Protein AF-A0A5Y2E5B4-F1 (afdb_monomer_lite)

Sequence (173 aa):
NIFTELLIKSMAVRGFSLASIAEKNSLSEGAVSSVISSCYGLCSWRKKCKKDSLRRRHKQKILRFIHNQSVSITRKLVKESCYASFYWLNKHECDWLNSCLPKTIRCYKNKRVDWSERDIISSSLINDVLSQGQYSMSLTSLDALLGGHGWLLKYRDKLPMTMILLRKMELIK

pLDDT: mean 89.49, std 8.64, range [60.03, 97.81]

Radius of gyration: 34.75 Å; chains: 1; bounding box: 59×33×95 Å

Organism: Salmonella m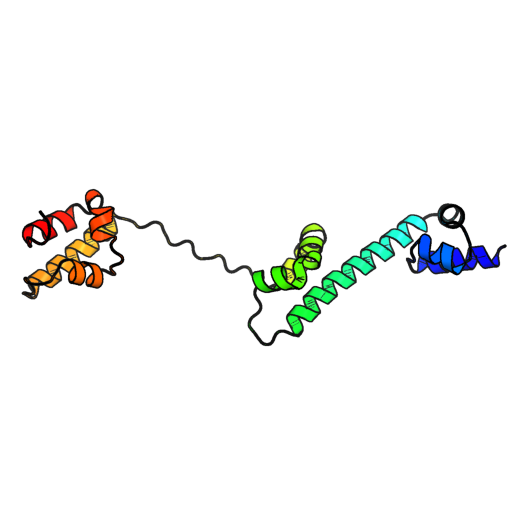uenchen (NCBI:txid596)

Secondary structure (DSSP, 8-state):
-HHHHHHHHHHHHTT--HHHHHHHHT--HHHHHHHHHTSTTHHHHHHHHHHHHHHHHHHHHHHHHHHT-SS---HHHHHHHTHHHHHHHHHH-HHHHHHHSPP-----PPPPP-HHHHHHHHHHHHHHHHHTT-TT--HHHHHHHTT-SSHHHHTGGG-HHHHHHHHHTTS--

Foldseek 3Di:
DVVLLVQLLVVLLQLDDLVVSCVVSVHDSVVSVVSQVVDPCSNVNSVVNVVVVLLVVLLVVLVVVVVPDPDDDAPVVSCVVSVVSLVVCCVPPVVSSCVPHPHPDPDDDPPDDDLVVLLVVLLVVLVVCVVVVNLPDAPVNSLVVSVHPPVCVVPVVSNVSNVVSCVVSVNDD

Structure (mmCIF, N/CA/C/O backbone):
data_AF-A0A5Y2E5B4-F1
#
_entry.id   AF-A0A5Y2E5B4-F1
#
loop_
_atom_site.group_PDB
_atom_site.id
_atom_site.type_symbol
_atom_site.label_atom_id
_atom_site.label_alt_id
_atom_site.label_comp_id
_atom_site.label_asym_id
_atom_site.label_entity_id
_atom_site.label_seq_id
_atom_site.pdbx_PDB_ins_code
_atom_site.Cartn_x
_atom_site.Cartn_y
_atom_site.Cartn_z
_atom_site.occupancy
_atom_site.B_iso_or_equiv
_atom_site.auth_seq_id
_atom_site.auth_comp_id
_atom_site.auth_asym_id
_atom_site.auth_atom_id
_atom_site.pdbx_PDB_model_num
ATOM 1 N N . ASN A 1 1 ? 23.372 2.172 -41.313 1.00 79.75 1 ASN A N 1
ATOM 2 C CA . ASN A 1 1 ? 23.793 0.758 -41.199 1.00 79.75 1 ASN A CA 1
ATOM 3 C C . ASN A 1 1 ? 22.556 -0.077 -40.873 1.00 79.75 1 ASN A C 1
ATOM 5 O O . ASN A 1 1 ? 22.008 0.084 -39.788 1.00 79.75 1 ASN A O 1
ATOM 9 N N . ILE A 1 2 ? 22.085 -0.899 -41.821 1.00 86.38 2 ILE A N 1
ATOM 10 C CA . ILE A 1 2 ? 20.831 -1.678 -41.714 1.00 86.38 2 ILE A CA 1
ATOM 11 C C . ILE A 1 2 ? 20.856 -2.615 -40.496 1.00 86.38 2 ILE A C 1
ATOM 13 O O . ILE A 1 2 ? 19.856 -2.759 -39.795 1.00 86.38 2 ILE A O 1
ATOM 17 N N . PHE A 1 3 ? 22.017 -3.200 -40.194 1.00 90.94 3 PHE A N 1
ATOM 18 C CA . PHE A 1 3 ? 22.175 -4.129 -39.077 1.00 90.94 3 PHE A CA 1
ATOM 19 C C . PHE A 1 3 ? 21.933 -3.451 -37.719 1.00 90.94 3 PHE A C 1
ATOM 21 O O . PHE A 1 3 ? 21.197 -3.969 -36.879 1.00 90.94 3 PHE A O 1
ATOM 28 N N . THR A 1 4 ? 22.475 -2.248 -37.523 1.00 92.31 4 THR A N 1
ATOM 29 C CA . THR A 1 4 ? 22.274 -1.459 -36.297 1.00 92.31 4 THR A CA 1
ATOM 30 C C . THR A 1 4 ? 20.805 -1.076 -36.101 1.00 92.31 4 THR A C 1
ATOM 32 O O . THR A 1 4 ? 20.289 -1.119 -34.985 1.00 92.31 4 THR A O 1
ATOM 35 N N . GLU A 1 5 ? 20.101 -0.746 -37.186 1.00 94.19 5 GLU A N 1
ATOM 36 C CA . GLU A 1 5 ? 18.677 -0.403 -37.136 1.00 94.19 5 GLU A CA 1
ATOM 37 C C . GLU A 1 5 ? 17.812 -1.603 -36.717 1.00 94.19 5 GLU A C 1
ATOM 39 O O . GLU A 1 5 ? 16.916 -1.468 -35.878 1.00 94.19 5 GLU A O 1
ATOM 44 N N . LEU A 1 6 ? 18.117 -2.795 -37.242 1.00 95.12 6 LEU A N 1
ATOM 45 C CA . LEU A 1 6 ? 17.457 -4.043 -36.850 1.00 95.12 6 LEU A CA 1
ATOM 46 C C . LEU A 1 6 ? 17.684 -4.370 -35.367 1.00 95.12 6 LEU A C 1
ATOM 48 O O . LEU A 1 6 ? 16.737 -4.756 -34.675 1.00 95.12 6 LEU A O 1
ATOM 52 N N . LEU A 1 7 ? 18.900 -4.162 -34.851 1.00 95.81 7 LEU A N 1
ATOM 53 C CA . LEU A 1 7 ? 19.206 -4.347 -33.428 1.00 95.81 7 LEU A CA 1
ATOM 54 C C . LEU A 1 7 ? 18.415 -3.380 -32.539 1.00 95.81 7 LEU A C 1
ATOM 56 O O . LEU A 1 7 ? 17.794 -3.817 -31.565 1.00 95.81 7 LEU A O 1
ATOM 60 N N . ILE A 1 8 ? 18.368 -2.091 -32.896 1.00 96.75 8 ILE A N 1
ATOM 61 C CA . ILE A 1 8 ? 17.568 -1.086 -32.180 1.00 96.75 8 ILE A CA 1
ATOM 62 C C . ILE A 1 8 ? 16.096 -1.507 -32.135 1.00 96.75 8 ILE A C 1
ATOM 64 O O . ILE A 1 8 ? 15.492 -1.517 -31.057 1.00 96.75 8 ILE A O 1
ATOM 68 N N . LYS A 1 9 ? 15.519 -1.890 -33.282 1.00 96.19 9 LYS A N 1
ATOM 69 C CA . LYS A 1 9 ? 14.114 -2.316 -33.373 1.00 96.19 9 LYS A CA 1
ATOM 70 C C . LYS A 1 9 ? 13.850 -3.561 -32.527 1.00 96.19 9 LYS A C 1
ATOM 72 O O . LYS A 1 9 ? 12.907 -3.563 -31.739 1.00 96.19 9 LYS A O 1
ATOM 77 N N . SER A 1 10 ? 14.713 -4.574 -32.608 1.00 96.50 10 SER A N 1
ATOM 78 C CA . SER A 1 10 ? 14.616 -5.799 -31.801 1.00 96.50 10 SER A CA 1
ATOM 79 C C . SER A 1 10 ? 14.619 -5.504 -30.295 1.00 96.50 10 SER A C 1
ATOM 81 O O . SER A 1 10 ? 13.752 -5.971 -29.548 1.00 96.50 10 SER A O 1
ATOM 83 N N . MET A 1 11 ? 15.533 -4.650 -29.826 1.00 96.75 11 MET A N 1
ATOM 84 C CA . MET A 1 11 ? 15.570 -4.242 -28.419 1.00 96.75 11 MET A CA 1
ATOM 85 C C . MET A 1 11 ? 14.346 -3.391 -28.027 1.00 96.75 11 MET A C 1
ATOM 87 O O . MET A 1 11 ? 13.778 -3.558 -26.944 1.00 96.75 11 MET A O 1
ATOM 91 N N . ALA A 1 12 ? 13.877 -2.504 -28.901 1.00 96.50 12 ALA A N 1
ATOM 92 C CA . ALA A 1 12 ? 12.682 -1.706 -28.642 1.00 96.50 12 ALA A CA 1
ATOM 93 C C . ALA A 1 12 ? 11.415 -2.574 -28.525 1.00 96.50 12 ALA A C 1
ATOM 95 O O . ALA A 1 12 ? 10.624 -2.360 -27.603 1.00 96.50 12 ALA A O 1
ATOM 96 N N . VAL A 1 13 ? 11.257 -3.600 -29.372 1.00 96.19 13 VAL A N 1
ATOM 97 C CA . VAL A 1 13 ? 10.156 -4.583 -29.283 1.00 96.19 13 VAL A CA 1
ATOM 98 C C . VAL A 1 13 ? 10.167 -5.298 -27.930 1.00 96.19 13 VAL A C 1
ATOM 100 O O . VAL A 1 13 ? 9.114 -5.502 -27.322 1.00 96.19 13 VAL A O 1
ATOM 103 N N . ARG A 1 14 ? 11.357 -5.600 -27.402 1.00 94.69 14 ARG A N 1
ATOM 104 C CA . ARG A 1 14 ? 11.544 -6.206 -26.072 1.00 94.69 14 ARG A CA 1
ATOM 105 C C . ARG A 1 14 ? 11.345 -5.227 -24.907 1.00 94.69 14 ARG A C 1
ATOM 107 O O . ARG A 1 14 ? 11.359 -5.648 -23.752 1.00 94.69 14 ARG A O 1
ATOM 114 N N . GLY A 1 15 ? 11.128 -3.938 -25.176 1.00 95.12 15 GLY A N 1
ATOM 115 C CA . GLY A 1 15 ? 10.824 -2.934 -24.154 1.00 95.12 15 GLY A CA 1
ATOM 116 C C . GLY A 1 15 ? 12.041 -2.293 -23.483 1.00 95.12 15 GLY A C 1
ATOM 117 O O . GLY A 1 15 ? 11.875 -1.670 -22.430 1.00 95.12 15 GLY A O 1
ATOM 118 N N . PHE A 1 16 ? 13.248 -2.424 -24.049 1.00 95.06 16 PHE A N 1
ATOM 119 C CA . PHE A 1 16 ? 14.453 -1.807 -23.480 1.00 95.06 16 PHE A CA 1
ATOM 120 C C . PHE A 1 16 ? 14.347 -0.268 -23.419 1.00 95.06 16 PHE A C 1
ATOM 122 O O . PHE A 1 16 ? 13.548 0.374 -24.114 1.00 95.06 16 PHE A O 1
ATOM 129 N N . SER A 1 17 ? 15.115 0.346 -22.516 1.00 94.62 17 SER A N 1
ATOM 130 C CA . SER A 1 17 ? 15.170 1.808 -22.393 1.00 94.62 17 SER A CA 1
ATOM 131 C C . SER A 1 17 ? 15.984 2.430 -23.535 1.00 94.62 17 SER A C 1
ATOM 133 O O . SER A 1 17 ? 16.810 1.741 -24.125 1.00 94.62 17 SER A O 1
ATOM 135 N N . LEU A 1 18 ? 15.753 3.713 -23.850 1.00 95.25 18 LEU A N 1
ATOM 136 C CA . LEU A 1 18 ? 16.543 4.410 -24.877 1.00 95.25 18 LEU A CA 1
ATOM 137 C C . LEU A 1 18 ? 18.024 4.419 -24.493 1.00 95.25 18 LEU A C 1
ATOM 139 O O . LEU A 1 18 ? 18.835 3.976 -25.294 1.00 95.25 18 LEU A O 1
ATOM 143 N N . ALA A 1 19 ? 18.327 4.781 -23.243 1.00 96.69 19 ALA A N 1
ATOM 144 C CA . ALA A 1 19 ? 19.662 4.706 -22.654 1.00 96.69 19 ALA A CA 1
ATOM 145 C C . ALA A 1 19 ? 20.327 3.334 -22.859 1.00 96.69 19 ALA A C 1
ATOM 147 O O . ALA A 1 19 ? 21.410 3.250 -23.418 1.00 96.69 19 ALA A O 1
ATOM 148 N N . SER A 1 20 ? 19.647 2.240 -22.496 1.00 96.06 20 SER A N 1
ATOM 149 C CA . SER A 1 20 ? 20.212 0.884 -22.619 1.00 96.06 20 SER A CA 1
ATOM 150 C C . SER A 1 20 ? 20.463 0.466 -24.071 1.00 96.06 20 SER A C 1
ATOM 152 O O . SER A 1 20 ? 21.392 -0.286 -24.348 1.00 96.06 20 SER A O 1
ATOM 154 N N . ILE A 1 21 ? 19.614 0.904 -25.006 1.00 96.62 21 ILE A N 1
ATOM 155 C CA . ILE A 1 21 ? 19.806 0.630 -26.436 1.00 96.62 21 ILE A CA 1
ATOM 156 C C . ILE A 1 21 ? 20.965 1.475 -26.974 1.00 96.62 21 ILE A C 1
ATOM 158 O O . ILE A 1 21 ? 21.795 0.959 -27.716 1.00 96.62 21 ILE A O 1
ATOM 162 N N . ALA A 1 22 ? 21.025 2.748 -26.591 1.00 97.12 22 ALA A N 1
ATOM 163 C CA . ALA A 1 22 ? 22.062 3.694 -26.979 1.00 97.12 22 ALA A CA 1
ATOM 164 C C . ALA A 1 22 ? 23.445 3.215 -26.521 1.00 97.12 22 ALA A C 1
ATOM 166 O O . ALA A 1 22 ? 24.332 3.035 -27.350 1.00 97.12 22 ALA A O 1
ATOM 167 N N . GLU A 1 23 ? 23.578 2.876 -25.238 1.00 96.94 23 GLU A N 1
ATOM 168 C CA . GLU A 1 23 ? 24.789 2.311 -24.640 1.00 96.94 23 GLU A CA 1
ATOM 169 C C . GLU A 1 23 ? 25.236 1.033 -25.362 1.00 96.94 23 GLU A C 1
ATOM 171 O O . GLU A 1 23 ? 26.385 0.923 -25.785 1.00 96.94 23 GLU A O 1
ATOM 176 N N . LYS A 1 24 ? 24.314 0.087 -25.593 1.00 95.81 24 LYS A N 1
ATOM 177 C CA . LYS A 1 24 ? 24.639 -1.201 -26.226 1.00 95.81 24 LYS A CA 1
ATOM 178 C C . LYS A 1 24 ? 25.100 -1.075 -27.681 1.00 95.81 24 LYS A C 1
ATOM 180 O O . LYS A 1 24 ? 25.804 -1.960 -28.159 1.00 95.81 24 LYS A O 1
ATOM 185 N N . ASN A 1 25 ? 24.674 -0.023 -28.378 1.00 93.69 25 ASN A N 1
ATOM 186 C CA . ASN A 1 25 ? 24.994 0.212 -29.787 1.00 93.69 25 ASN A CA 1
ATOM 187 C C . ASN A 1 25 ? 26.004 1.358 -29.987 1.00 93.69 25 ASN A C 1
ATOM 189 O O . ASN A 1 25 ? 26.262 1.717 -31.131 1.00 93.69 25 ASN A O 1
ATOM 193 N N . SER A 1 26 ? 26.555 1.932 -28.908 1.00 94.44 26 SER A N 1
ATOM 194 C CA . SER A 1 26 ? 27.461 3.093 -28.946 1.00 94.44 26 SER A CA 1
ATOM 195 C C . SER A 1 26 ? 26.882 4.293 -29.716 1.00 94.44 26 SER A C 1
ATOM 197 O O . SER A 1 26 ? 27.571 4.953 -30.489 1.00 94.44 26 SER A O 1
ATOM 199 N N . LEU A 1 27 ? 25.590 4.566 -29.518 1.00 94.75 27 LEU A N 1
ATOM 200 C CA . LEU A 1 27 ? 24.848 5.659 -30.154 1.00 94.75 27 LEU A CA 1
ATOM 201 C C . LEU A 1 27 ? 24.341 6.662 -29.115 1.00 94.75 27 LEU A C 1
ATOM 203 O O . LEU A 1 27 ? 24.311 6.377 -27.922 1.00 94.75 27 LEU A O 1
ATOM 207 N N . SER A 1 28 ? 23.874 7.825 -29.573 1.00 97.00 28 SER A N 1
ATOM 208 C CA . SER A 1 28 ? 23.122 8.751 -28.722 1.00 97.00 28 SER A CA 1
ATOM 209 C C . SER A 1 28 ? 21.668 8.297 -28.553 1.00 97.00 28 SER A C 1
ATOM 211 O O . SER A 1 28 ? 21.076 7.682 -29.446 1.00 97.00 28 SER A O 1
ATOM 213 N N . GLU A 1 29 ? 21.040 8.660 -27.430 1.00 97.00 29 GLU A N 1
ATOM 214 C CA . GLU A 1 29 ? 19.606 8.406 -27.226 1.00 97.00 29 GLU A CA 1
ATOM 215 C C . GLU A 1 29 ? 18.737 9.070 -28.304 1.00 97.00 29 GLU A C 1
ATOM 217 O O . GLU A 1 29 ? 17.711 8.513 -28.694 1.00 97.00 29 GLU A O 1
ATOM 222 N N . GLY A 1 30 ? 19.163 10.226 -28.828 1.00 96.75 30 GLY A N 1
ATOM 223 C CA . GLY A 1 30 ? 18.484 10.929 -29.918 1.00 96.75 30 GLY A CA 1
ATOM 224 C C . GLY A 1 30 ? 18.472 10.128 -31.221 1.00 96.75 30 GLY A C 1
ATOM 225 O O . GLY A 1 30 ? 17.417 9.991 -31.843 1.00 96.75 30 GLY A O 1
ATOM 226 N N . ALA A 1 31 ? 19.605 9.522 -31.594 1.00 95.88 31 ALA A N 1
ATOM 227 C CA . ALA A 1 31 ? 19.691 8.662 -32.775 1.00 95.88 31 ALA A CA 1
ATOM 228 C C . ALA A 1 31 ? 18.782 7.430 -32.640 1.00 95.88 31 ALA A C 1
ATOM 230 O O . ALA A 1 31 ? 18.001 7.123 -33.541 1.00 95.88 31 ALA A O 1
ATOM 231 N N . VAL A 1 32 ? 18.808 6.769 -31.478 1.00 97.00 32 VAL A N 1
ATOM 232 C CA . VAL A 1 32 ? 17.922 5.632 -31.177 1.00 97.00 32 VAL A CA 1
ATOM 233 C C . VAL A 1 32 ? 16.448 6.048 -31.207 1.00 97.00 32 VAL A C 1
ATOM 235 O O . VAL A 1 32 ? 15.613 5.336 -31.764 1.00 97.00 32 VAL A O 1
ATOM 238 N N . SER A 1 33 ? 16.115 7.202 -30.626 1.00 96.50 33 SER A N 1
ATOM 239 C CA . SER A 1 33 ? 14.753 7.743 -30.619 1.00 96.50 33 SER A CA 1
ATOM 240 C C . SER A 1 33 ? 14.245 8.010 -32.036 1.00 96.50 33 SER A C 1
ATOM 242 O O . SER A 1 33 ? 13.106 7.655 -32.343 1.00 96.50 33 SER A O 1
ATOM 244 N N . SER A 1 34 ? 15.090 8.563 -32.912 1.00 96.50 34 SER A N 1
ATOM 245 C CA . SER A 1 34 ? 14.766 8.796 -34.325 1.00 96.50 34 SER A CA 1
ATOM 246 C C . SER A 1 34 ? 14.440 7.486 -35.052 1.00 96.50 34 SER A C 1
ATOM 248 O O . SER A 1 34 ? 13.366 7.352 -35.639 1.00 96.50 34 SER A O 1
ATOM 250 N N . VAL A 1 35 ? 15.289 6.463 -34.894 1.00 95.75 35 VAL A N 1
ATOM 251 C CA . VAL A 1 35 ? 15.074 5.121 -35.470 1.00 95.75 35 VAL A CA 1
ATOM 252 C C . VAL A 1 35 ? 13.803 4.451 -34.941 1.00 95.75 35 VAL A C 1
ATOM 254 O O . VAL A 1 35 ? 13.084 3.784 -35.679 1.00 95.75 35 VAL A O 1
ATOM 257 N N . ILE A 1 36 ? 13.499 4.594 -33.652 1.00 96.31 36 ILE A N 1
ATOM 258 C CA . ILE A 1 36 ? 12.267 4.027 -33.089 1.00 96.31 36 ILE A CA 1
ATOM 259 C C . ILE A 1 36 ? 11.038 4.785 -33.597 1.00 96.31 36 ILE A C 1
ATOM 261 O O . ILE A 1 36 ? 9.994 4.172 -33.813 1.00 96.31 36 ILE A O 1
ATOM 265 N N . SER A 1 37 ? 11.150 6.101 -33.774 1.00 95.38 37 SER A N 1
ATOM 266 C CA . SER A 1 37 ? 10.046 6.959 -34.214 1.00 95.38 37 SER A CA 1
ATOM 267 C C . SER A 1 37 ? 9.720 6.783 -35.696 1.00 95.38 37 SER A C 1
ATOM 269 O O . SER A 1 37 ? 8.569 6.980 -36.074 1.00 95.38 37 SER A 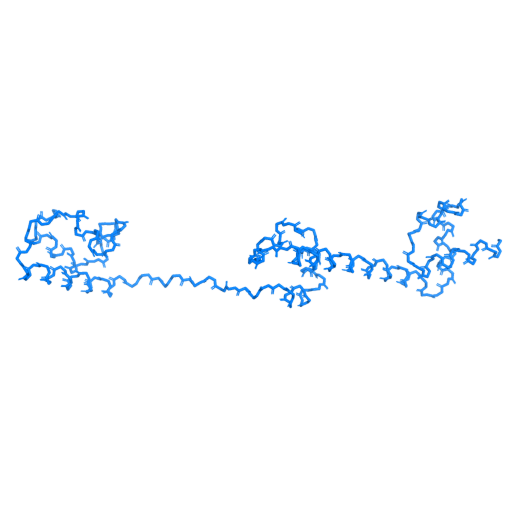O 1
ATOM 271 N N . SER A 1 38 ? 10.682 6.348 -36.517 1.00 94.81 38 SER A N 1
ATOM 272 C CA . SER A 1 38 ? 10.431 5.992 -37.920 1.00 94.81 38 SER A CA 1
ATOM 273 C C . SER A 1 38 ? 9.595 4.715 -38.079 1.00 94.81 38 SER A C 1
ATOM 275 O O . SER A 1 38 ? 9.036 4.470 -39.146 1.00 94.81 38 SER A O 1
ATOM 277 N N . CYS A 1 39 ? 9.468 3.902 -37.024 1.00 94.75 39 CYS A N 1
ATOM 278 C CA . CYS A 1 39 ? 8.653 2.694 -37.020 1.00 94.75 39 CYS A CA 1
ATOM 279 C C . CYS A 1 39 ? 7.321 2.937 -36.298 1.00 94.75 39 CYS A C 1
ATOM 281 O O . CYS A 1 39 ? 7.268 3.115 -35.075 1.00 94.75 39 CYS A O 1
ATOM 283 N N . TYR A 1 40 ? 6.226 2.915 -37.061 1.00 94.62 40 TYR A N 1
ATOM 284 C CA . TYR A 1 40 ? 4.885 3.152 -36.534 1.00 94.62 40 TYR A CA 1
ATOM 285 C C . TYR A 1 40 ? 4.554 2.213 -35.360 1.00 94.62 40 TYR A C 1
ATOM 287 O O . TYR A 1 40 ? 4.748 1.001 -35.425 1.00 94.62 40 TYR A O 1
ATOM 295 N N . GLY A 1 41 ? 4.066 2.785 -34.257 1.00 95.38 41 GLY A N 1
ATOM 296 C CA . GLY A 1 41 ? 3.642 2.040 -33.065 1.00 95.38 41 GLY A CA 1
ATOM 297 C C . GLY A 1 41 ? 4.769 1.492 -32.176 1.00 95.38 41 GLY A C 1
ATOM 298 O O . GLY A 1 41 ? 4.506 1.099 -31.038 1.00 95.38 41 GLY A O 1
ATOM 299 N N . LEU A 1 42 ? 6.034 1.514 -32.605 1.00 96.00 42 LEU A N 1
ATOM 300 C CA . LEU A 1 42 ? 7.128 0.917 -31.830 1.00 96.00 42 LEU A CA 1
ATOM 301 C C . LEU A 1 42 ? 7.416 1.684 -30.529 1.00 96.00 42 LEU A C 1
ATOM 303 O O . LEU A 1 42 ? 7.674 1.087 -29.481 1.00 96.00 42 LEU A O 1
ATOM 307 N N . CYS A 1 43 ? 7.315 3.016 -30.560 1.00 95.31 43 CYS A N 1
ATOM 308 C CA . CYS A 1 43 ? 7.497 3.848 -29.370 1.00 95.31 43 CYS A CA 1
ATOM 309 C C . CYS A 1 43 ? 6.424 3.573 -28.299 1.00 95.31 43 CYS A C 1
ATOM 311 O O . CYS A 1 43 ? 6.751 3.404 -27.117 1.00 95.31 43 CYS A O 1
ATOM 313 N N . SER A 1 44 ? 5.148 3.497 -28.695 1.00 96.44 44 SER A N 1
ATOM 314 C CA . SER A 1 44 ? 4.037 3.204 -27.781 1.00 96.44 44 SER A CA 1
ATOM 315 C C . SER A 1 44 ? 4.103 1.765 -27.265 1.00 96.44 44 SER A C 1
ATOM 317 O O . SER A 1 44 ? 3.955 1.555 -26.058 1.00 96.44 44 SER A O 1
ATOM 319 N N . TRP A 1 45 ? 4.433 0.797 -28.126 1.00 96.81 45 TRP A N 1
ATOM 320 C CA . TRP A 1 45 ? 4.665 -0.598 -27.745 1.00 96.81 45 TRP A CA 1
ATOM 321 C C . TRP A 1 45 ? 5.762 -0.732 -26.686 1.00 96.81 45 TRP A C 1
ATOM 323 O O . TRP A 1 45 ? 5.536 -1.297 -25.617 1.00 96.81 45 TRP A O 1
ATOM 333 N N . ARG A 1 46 ? 6.933 -0.128 -26.913 1.00 96.31 46 ARG A N 1
ATOM 334 C CA . ARG A 1 46 ? 8.054 -0.157 -25.961 1.00 96.31 46 ARG A CA 1
ATOM 335 C C . ARG A 1 46 ? 7.663 0.423 -24.597 1.00 96.31 46 ARG A C 1
ATOM 337 O O . ARG A 1 46 ? 7.984 -0.153 -23.554 1.00 96.31 46 ARG A O 1
ATOM 344 N N . LYS A 1 47 ? 6.936 1.549 -24.585 1.00 94.31 47 LYS A N 1
ATOM 345 C CA . LYS A 1 47 ? 6.400 2.161 -23.353 1.00 94.31 47 LYS A CA 1
ATOM 346 C C . LYS A 1 47 ? 5.401 1.232 -22.652 1.00 94.31 47 LYS A C 1
ATOM 348 O O . LYS A 1 47 ? 5.469 1.098 -21.427 1.00 94.31 47 LYS A O 1
ATOM 353 N N . LYS A 1 48 ? 4.529 0.553 -23.406 1.00 96.06 48 LYS A N 1
ATOM 354 C CA . LYS A 1 48 ? 3.602 -0.464 -22.885 1.00 96.06 48 LYS A CA 1
ATOM 355 C C . LYS A 1 48 ? 4.360 -1.628 -22.246 1.00 96.06 48 LYS A C 1
ATOM 357 O O . LYS A 1 48 ? 4.094 -1.933 -21.088 1.00 96.06 48 LYS A O 1
ATOM 362 N N . CYS A 1 49 ? 5.367 -2.189 -22.916 1.00 95.50 49 CYS A N 1
ATOM 363 C CA . CYS A 1 49 ? 6.217 -3.250 -22.366 1.00 95.50 49 CYS A CA 1
ATOM 364 C C . CYS A 1 49 ? 6.849 -2.850 -21.025 1.00 95.50 49 CYS A C 1
ATOM 366 O O . CYS A 1 49 ? 6.803 -3.620 -20.061 1.00 95.50 49 CYS A O 1
ATOM 368 N N . LYS A 1 50 ? 7.386 -1.625 -20.924 1.00 91.62 50 LYS A N 1
ATOM 369 C CA . LYS A 1 50 ? 7.945 -1.097 -19.669 1.00 91.62 50 LYS A CA 1
ATOM 370 C C . LYS A 1 50 ? 6.882 -0.995 -18.569 1.00 91.62 50 LYS A C 1
ATOM 372 O O . LYS A 1 50 ? 7.133 -1.438 -17.447 1.00 91.62 50 LYS A O 1
ATOM 377 N N . LYS A 1 51 ? 5.697 -0.456 -18.882 1.00 93.56 51 LYS A N 1
ATOM 378 C CA . LYS A 1 51 ? 4.568 -0.360 -17.938 1.00 93.56 51 LYS A CA 1
ATOM 379 C C . LYS A 1 51 ? 4.112 -1.743 -17.464 1.00 93.56 51 LYS A C 1
ATOM 381 O O . LYS A 1 51 ? 3.932 -1.944 -16.266 1.00 93.56 51 LYS A O 1
ATOM 386 N N . ASP A 1 52 ? 3.983 -2.702 -18.375 1.00 95.69 52 ASP A N 1
ATOM 387 C CA . ASP A 1 52 ? 3.561 -4.071 -18.068 1.00 95.69 52 ASP A CA 1
ATOM 388 C C . ASP A 1 52 ? 4.602 -4.820 -17.227 1.00 95.69 52 ASP A C 1
ATOM 390 O O . ASP A 1 52 ? 4.242 -5.579 -16.326 1.00 95.69 52 ASP A O 1
ATOM 394 N N . SER A 1 53 ? 5.893 -4.594 -17.485 1.00 94.88 53 SER A N 1
ATOM 395 C CA . SER A 1 53 ? 6.984 -5.133 -16.667 1.00 94.88 53 SER A CA 1
ATOM 396 C C . SER A 1 53 ? 6.951 -4.566 -15.245 1.00 94.88 53 SER A C 1
ATOM 398 O O . SER A 1 53 ? 7.004 -5.321 -14.272 1.00 94.88 53 SER A O 1
ATOM 400 N N . LEU A 1 54 ? 6.759 -3.248 -15.108 1.00 94.31 54 LEU A N 1
ATOM 401 C CA . LEU A 1 54 ? 6.609 -2.593 -13.808 1.00 94.31 54 LEU A CA 1
ATOM 402 C C . LEU A 1 54 ? 5.383 -3.121 -13.047 1.00 94.31 54 LEU A C 1
ATOM 404 O O . LEU A 1 54 ? 5.499 -3.469 -11.869 1.00 94.31 54 LEU A O 1
ATOM 408 N N . ARG A 1 55 ? 4.242 -3.279 -13.736 1.00 97.25 55 ARG A N 1
ATOM 409 C CA . ARG A 1 55 ? 3.034 -3.904 -13.176 1.00 97.25 55 ARG A CA 1
ATOM 410 C C . ARG A 1 55 ? 3.345 -5.297 -12.633 1.00 97.25 55 ARG A C 1
ATOM 412 O O . ARG A 1 55 ? 3.055 -5.573 -11.471 1.00 97.25 55 ARG A O 1
ATOM 419 N N . ARG A 1 56 ? 3.950 -6.168 -13.449 1.00 97.19 56 ARG A N 1
ATOM 420 C CA . ARG A 1 56 ? 4.309 -7.543 -13.059 1.00 97.19 56 ARG A CA 1
ATOM 421 C C . ARG A 1 56 ? 5.233 -7.568 -11.843 1.00 97.19 56 ARG A C 1
ATOM 423 O O . ARG A 1 56 ? 4.974 -8.328 -10.916 1.00 97.19 56 ARG A O 1
ATOM 430 N N . ARG A 1 57 ? 6.244 -6.696 -11.801 1.00 97.44 57 ARG A N 1
ATOM 431 C CA . ARG A 1 57 ? 7.173 -6.588 -10.666 1.00 97.44 57 ARG A CA 1
ATOM 432 C C . ARG A 1 57 ? 6.454 -6.232 -9.364 1.00 97.44 57 ARG A C 1
ATOM 434 O O . ARG A 1 57 ? 6.696 -6.875 -8.346 1.00 97.44 57 ARG A O 1
ATOM 441 N N . HIS A 1 58 ? 5.569 -5.236 -9.387 1.00 97.81 58 HIS A N 1
ATOM 442 C CA . HIS A 1 58 ? 4.807 -4.851 -8.198 1.00 97.81 58 HIS A CA 1
ATOM 443 C C . HIS A 1 58 ? 3.851 -5.957 -7.743 1.00 97.81 58 HIS A C 1
ATOM 445 O O . HIS A 1 58 ? 3.839 -6.286 -6.557 1.00 97.81 58 HIS A O 1
ATOM 451 N N . LYS A 1 59 ? 3.115 -6.579 -8.677 1.00 97.69 59 LYS A N 1
ATOM 452 C CA . LYS A 1 59 ? 2.226 -7.713 -8.375 1.00 97.69 59 LYS A CA 1
ATOM 453 C C . LYS A 1 59 ? 3.001 -8.872 -7.743 1.00 97.69 59 LYS A C 1
ATOM 455 O O . LYS A 1 59 ? 2.630 -9.355 -6.678 1.00 97.69 59 LYS A O 1
ATOM 460 N N . GLN A 1 60 ? 4.127 -9.257 -8.342 1.00 97.31 60 GLN A N 1
ATOM 461 C CA . GLN A 1 60 ? 4.971 -10.338 -7.836 1.00 97.31 60 GLN A CA 1
ATOM 462 C C . GLN A 1 60 ? 5.564 -10.025 -6.458 1.00 97.31 60 GLN A C 1
ATOM 464 O O . GLN A 1 60 ? 5.637 -10.922 -5.623 1.00 97.31 60 GLN A O 1
ATOM 469 N N . LYS A 1 61 ? 5.969 -8.774 -6.191 1.00 96.94 61 LYS A N 1
ATOM 470 C CA . LYS A 1 61 ? 6.487 -8.381 -4.871 1.00 96.94 61 LYS A CA 1
ATOM 471 C C . LYS A 1 61 ? 5.437 -8.572 -3.773 1.00 96.94 61 LYS A C 1
ATOM 473 O O . LYS A 1 61 ? 5.764 -9.137 -2.735 1.00 96.94 61 LYS A O 1
ATOM 478 N N . ILE A 1 62 ? 4.191 -8.162 -4.025 1.00 96.12 62 ILE A N 1
ATOM 479 C CA . ILE A 1 62 ? 3.074 -8.366 -3.091 1.00 96.12 62 ILE A CA 1
ATOM 480 C C . ILE A 1 62 ? 2.794 -9.860 -2.894 1.00 96.12 62 ILE A C 1
ATOM 482 O O . ILE A 1 62 ? 2.734 -10.315 -1.758 1.00 96.12 62 ILE A O 1
ATOM 486 N N . LEU A 1 63 ? 2.684 -10.634 -3.978 1.00 95.50 63 LEU A N 1
ATOM 487 C CA . LEU A 1 63 ? 2.395 -12.070 -3.892 1.00 95.50 63 LEU A CA 1
ATOM 488 C C . LEU A 1 63 ? 3.487 -12.849 -3.151 1.00 95.50 63 LEU A C 1
ATOM 490 O O . LEU A 1 63 ? 3.169 -13.677 -2.307 1.00 95.50 63 LEU A O 1
ATOM 494 N N . ARG A 1 64 ? 4.767 -12.561 -3.421 1.00 95.81 64 ARG A N 1
ATOM 495 C CA . ARG A 1 64 ? 5.891 -13.184 -2.701 1.00 95.81 64 ARG A CA 1
ATOM 496 C C . ARG A 1 64 ? 5.857 -12.860 -1.214 1.00 95.81 64 ARG A C 1
ATOM 498 O O . ARG A 1 64 ? 6.090 -13.746 -0.405 1.00 95.81 64 ARG A O 1
ATOM 505 N N . PHE A 1 65 ? 5.565 -11.609 -0.861 1.00 94.88 65 PHE A N 1
ATOM 506 C CA . PHE A 1 65 ? 5.445 -11.213 0.538 1.00 94.88 65 PHE A CA 1
ATOM 507 C C . PHE A 1 65 ? 4.318 -11.977 1.243 1.00 94.88 65 PHE A C 1
ATOM 509 O O . PHE A 1 65 ? 4.532 -12.518 2.319 1.00 94.88 65 PHE A O 1
ATOM 516 N N . ILE A 1 66 ? 3.150 -12.071 0.603 1.00 92.88 66 ILE A N 1
ATOM 517 C CA . ILE A 1 66 ? 1.997 -12.811 1.129 1.00 92.88 66 ILE A CA 1
ATOM 518 C C . ILE A 1 66 ? 2.343 -14.295 1.308 1.00 92.88 66 ILE A C 1
ATOM 520 O O . ILE A 1 66 ? 2.118 -14.853 2.372 1.00 92.88 66 ILE A O 1
ATOM 524 N N . HIS A 1 67 ? 2.927 -14.929 0.291 1.00 91.56 67 HIS A N 1
ATOM 525 C CA . HIS A 1 67 ? 3.229 -16.361 0.319 1.00 91.56 67 HIS A CA 1
ATOM 526 C C . HIS A 1 67 ? 4.303 -16.740 1.350 1.00 91.56 67 HIS A C 1
ATOM 528 O O . HIS A 1 67 ? 4.282 -17.839 1.891 1.00 91.56 67 HIS A O 1
ATOM 534 N N . ASN A 1 68 ? 5.253 -15.846 1.628 1.00 92.56 68 ASN A N 1
ATOM 535 C CA . ASN A 1 68 ? 6.358 -16.127 2.545 1.00 92.56 68 ASN A CA 1
ATOM 536 C C . ASN A 1 68 ? 6.006 -15.885 4.021 1.00 92.56 68 ASN A C 1
ATOM 538 O O . ASN A 1 68 ? 6.861 -16.068 4.886 1.00 92.56 68 ASN A O 1
ATOM 542 N N . GLN A 1 69 ? 4.784 -15.444 4.324 1.00 88.44 69 GLN A N 1
ATOM 543 C CA . GLN A 1 69 ? 4.378 -15.136 5.686 1.00 88.44 69 GLN A CA 1
ATOM 544 C C . GLN A 1 69 ? 3.787 -16.377 6.371 1.00 88.44 69 GLN A C 1
ATOM 546 O O . GLN A 1 69 ? 2.824 -16.963 5.888 1.00 88.44 69 GLN A O 1
ATOM 551 N N . SER A 1 70 ? 4.326 -16.739 7.537 1.00 79.38 70 SER A N 1
ATOM 552 C CA . SER A 1 70 ? 3.805 -17.818 8.394 1.00 79.38 70 SER A CA 1
ATOM 553 C C . SER A 1 70 ? 2.654 -17.381 9.314 1.00 79.38 70 SER A C 1
ATOM 555 O O . SER A 1 70 ? 2.001 -18.213 9.936 1.00 79.38 70 SER A O 1
ATOM 557 N N . VAL A 1 71 ? 2.409 -16.071 9.416 1.00 81.31 71 VAL A N 1
ATOM 558 C CA . VAL A 1 71 ? 1.415 -15.443 10.304 1.00 81.31 71 VAL A CA 1
ATOM 559 C C . VAL A 1 71 ? 0.247 -14.891 9.489 1.00 81.31 71 VAL A C 1
ATOM 561 O O . VAL A 1 71 ? 0.413 -14.527 8.326 1.00 81.31 71 VAL A O 1
ATOM 564 N N . SER A 1 72 ? -0.927 -14.774 10.119 1.00 83.62 72 SER A N 1
ATOM 565 C CA . SER A 1 72 ? -2.109 -14.134 9.532 1.00 83.62 72 SER A CA 1
ATOM 566 C C . SER A 1 72 ? -1.778 -12.762 8.934 1.00 83.62 72 SER A C 1
ATOM 568 O O . SER A 1 72 ? -1.299 -11.845 9.607 1.00 83.62 72 SER A O 1
ATOM 570 N N . ILE A 1 73 ? -2.021 -12.634 7.633 1.00 88.25 73 ILE A N 1
ATOM 571 C CA . ILE A 1 73 ? -1.639 -11.468 6.843 1.00 88.25 73 ILE A CA 1
ATOM 572 C C . ILE A 1 73 ? -2.684 -10.380 7.041 1.00 88.25 73 ILE A C 1
ATOM 574 O O . ILE A 1 73 ? -3.882 -10.614 6.898 1.00 88.25 73 ILE A O 1
ATOM 578 N N . THR A 1 74 ? -2.233 -9.155 7.307 1.00 90.12 74 THR A N 1
ATOM 579 C CA . THR A 1 74 ? -3.107 -7.979 7.381 1.00 90.12 74 THR A CA 1
ATOM 580 C C . THR A 1 74 ? -2.752 -6.969 6.296 1.00 90.12 74 THR A C 1
ATOM 582 O O . THR A 1 74 ? -1.600 -6.851 5.873 1.00 90.12 74 THR A O 1
ATOM 585 N N . ARG A 1 75 ? -3.738 -6.176 5.856 1.00 90.88 75 ARG A N 1
ATOM 586 C CA . ARG A 1 75 ? -3.504 -5.097 4.876 1.00 90.88 75 ARG A CA 1
ATOM 587 C C . ARG A 1 75 ? -2.475 -4.078 5.372 1.00 90.88 75 ARG A C 1
ATOM 589 O O . ARG A 1 75 ? -1.713 -3.554 4.565 1.00 90.88 75 ARG A O 1
ATOM 596 N N . LYS A 1 76 ? -2.457 -3.810 6.685 1.00 90.88 76 LYS A N 1
ATOM 597 C CA . LYS A 1 76 ? -1.490 -2.914 7.333 1.00 90.88 76 LYS A CA 1
ATOM 598 C C . LYS A 1 76 ? -0.066 -3.433 7.142 1.00 90.88 76 LYS A C 1
ATOM 600 O O . LYS A 1 76 ? 0.768 -2.699 6.623 1.00 90.88 76 LYS A O 1
ATOM 605 N N . LEU A 1 77 ? 0.158 -4.711 7.445 1.00 92.50 77 LEU A N 1
ATOM 606 C CA . LEU A 1 77 ? 1.463 -5.346 7.293 1.00 92.50 77 LEU A CA 1
ATOM 607 C C . LEU A 1 77 ? 1.952 -5.300 5.836 1.00 92.50 77 LEU A C 1
ATOM 609 O O . LEU A 1 77 ? 3.066 -4.861 5.570 1.00 92.50 77 LEU A O 1
ATOM 613 N N . VAL A 1 78 ? 1.097 -5.652 4.866 1.00 93.94 78 VAL A N 1
ATOM 614 C CA . VAL A 1 78 ? 1.477 -5.585 3.440 1.00 93.94 78 VAL A CA 1
ATOM 615 C C . VAL A 1 78 ? 1.808 -4.153 3.010 1.00 93.94 78 VAL A C 1
ATOM 617 O O . VAL A 1 78 ? 2.758 -3.933 2.258 1.00 93.94 78 VAL A O 1
ATOM 620 N N . LYS A 1 79 ? 1.044 -3.165 3.483 1.00 94.00 79 LYS A N 1
ATOM 621 C CA . LYS A 1 79 ? 1.289 -1.750 3.188 1.00 94.00 79 LYS A CA 1
ATOM 622 C C . LYS A 1 79 ? 2.634 -1.276 3.747 1.00 94.00 79 LYS A C 1
ATOM 624 O O . LYS A 1 79 ? 3.338 -0.552 3.050 1.00 94.00 79 LYS A O 1
ATOM 629 N N . GLU A 1 80 ? 2.988 -1.676 4.963 1.00 94.25 80 GLU A N 1
ATOM 630 C CA . GLU A 1 80 ? 4.252 -1.305 5.609 1.00 94.25 80 GLU A CA 1
ATOM 631 C C . GLU A 1 80 ? 5.446 -1.979 4.919 1.00 94.25 80 GLU A C 1
ATOM 633 O O . GLU A 1 80 ? 6.388 -1.303 4.510 1.00 94.25 80 GLU A O 1
ATOM 638 N N . SER A 1 81 ? 5.376 -3.288 4.669 1.00 94.81 81 SER A N 1
ATOM 639 C CA . SER A 1 81 ? 6.487 -4.039 4.069 1.00 94.81 81 SER A CA 1
ATOM 640 C C . SER A 1 81 ? 6.657 -3.800 2.563 1.00 94.81 81 SER A C 1
ATOM 642 O O . SER A 1 81 ? 7.766 -3.867 2.027 1.00 94.81 81 SER A O 1
ATOM 644 N N . CYS A 1 82 ? 5.568 -3.520 1.843 1.00 95.50 82 CYS A N 1
ATOM 645 C CA . CYS A 1 82 ? 5.565 -3.355 0.388 1.00 95.50 82 CYS A CA 1
ATOM 646 C C . CYS A 1 82 ? 5.093 -1.967 -0.070 1.00 95.50 82 CYS A C 1
ATOM 648 O O . CYS A 1 82 ? 4.533 -1.855 -1.163 1.00 95.50 82 CYS A O 1
ATOM 650 N N . TYR A 1 83 ? 5.373 -0.913 0.704 1.00 96.38 83 TYR A N 1
ATOM 651 C CA . TYR A 1 83 ? 4.873 0.459 0.512 1.00 96.38 83 TYR A CA 1
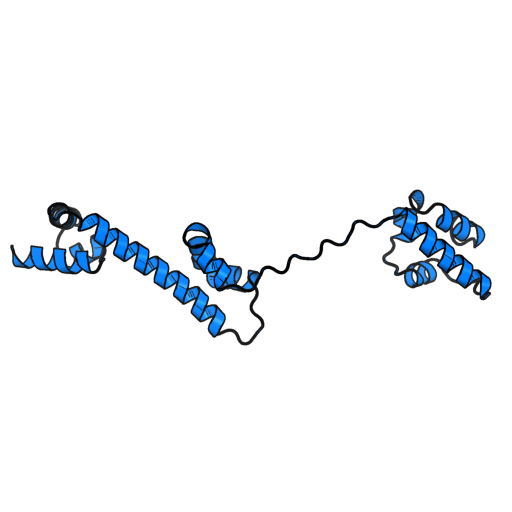ATOM 652 C C . TYR A 1 83 ? 4.794 0.921 -0.952 1.00 96.38 83 TYR A C 1
ATOM 654 O O . TYR A 1 83 ? 3.706 1.142 -1.482 1.00 96.38 83 TYR A O 1
ATOM 662 N N . ALA A 1 84 ? 5.929 0.992 -1.655 1.00 96.69 84 ALA A N 1
ATOM 663 C CA . ALA A 1 84 ? 5.960 1.484 -3.035 1.00 96.69 84 ALA A CA 1
ATOM 664 C C . ALA A 1 84 ? 5.085 0.650 -3.990 1.00 96.69 84 ALA A C 1
ATOM 666 O O . ALA A 1 84 ? 4.428 1.196 -4.871 1.00 96.69 84 ALA A O 1
ATOM 667 N N . SER A 1 85 ? 5.046 -0.675 -3.802 1.00 97.44 85 SER A N 1
ATOM 668 C CA . SER A 1 85 ? 4.227 -1.557 -4.646 1.00 97.44 85 SER A CA 1
ATOM 669 C C . SER A 1 85 ? 2.752 -1.454 -4.301 1.00 97.44 85 SER A C 1
ATOM 671 O O . SER A 1 85 ? 1.925 -1.422 -5.207 1.00 97.44 85 SER A O 1
ATOM 673 N N . PHE A 1 86 ? 2.432 -1.341 -3.012 1.00 97.06 86 PHE A N 1
ATOM 674 C CA . PHE A 1 86 ? 1.074 -1.158 -2.527 1.00 97.06 86 PHE A CA 1
ATOM 675 C C . PHE A 1 86 ? 0.453 0.107 -3.120 1.00 97.06 86 PHE A C 1
ATOM 677 O O . PHE A 1 86 ? -0.596 0.034 -3.750 1.00 97.06 86 PHE A O 1
ATOM 684 N N . TYR A 1 87 ? 1.114 1.259 -2.989 1.00 96.81 87 TYR A N 1
ATOM 685 C CA . TYR A 1 87 ? 0.567 2.525 -3.479 1.00 96.81 87 TYR A CA 1
ATOM 686 C C . TYR A 1 87 ? 0.519 2.606 -5.007 1.00 96.81 87 TYR A C 1
ATOM 688 O O . TYR A 1 87 ? -0.457 3.121 -5.554 1.00 96.81 87 TYR A O 1
ATOM 696 N N . TRP A 1 88 ? 1.518 2.056 -5.706 1.00 97.62 88 TRP A N 1
ATOM 697 C CA . TRP A 1 88 ? 1.488 1.989 -7.168 1.00 97.62 88 TRP A CA 1
ATOM 698 C C . TRP A 1 88 ? 0.305 1.147 -7.663 1.00 97.62 88 TRP A C 1
ATOM 700 O O . TRP A 1 88 ? -0.458 1.592 -8.520 1.00 97.62 88 TRP A O 1
ATOM 710 N N . LEU A 1 89 ? 0.098 -0.040 -7.085 1.00 97.31 89 LEU A N 1
ATOM 711 C CA . LEU A 1 89 ? -1.023 -0.913 -7.441 1.00 97.31 89 LEU A CA 1
ATOM 712 C C . LEU A 1 89 ? -2.365 -0.339 -6.993 1.00 97.31 89 LEU A C 1
ATOM 714 O O . LEU A 1 89 ? -3.331 -0.457 -7.727 1.00 97.31 89 LEU A O 1
ATOM 718 N N . ASN A 1 90 ? -2.437 0.349 -5.857 1.00 95.69 90 ASN A N 1
ATOM 719 C CA . ASN A 1 90 ? -3.665 1.018 -5.434 1.00 95.69 90 ASN A CA 1
ATOM 720 C C . ASN A 1 90 ? -4.093 2.103 -6.435 1.00 95.69 90 ASN A C 1
ATOM 722 O O . ASN A 1 90 ? -5.280 2.285 -6.678 1.00 95.69 90 ASN A O 1
ATOM 726 N N . LYS A 1 91 ? -3.127 2.804 -7.044 1.00 96.69 91 LYS A N 1
ATOM 727 C CA . LYS A 1 91 ? -3.391 3.832 -8.060 1.00 96.69 91 LYS A CA 1
ATOM 728 C C . LYS A 1 91 ? -3.750 3.251 -9.432 1.00 96.69 91 LYS A C 1
ATOM 730 O O . LYS A 1 91 ? -4.537 3.856 -10.150 1.00 96.69 91 LYS A O 1
ATOM 735 N N . HIS A 1 92 ? -3.136 2.135 -9.827 1.00 96.00 92 HIS A N 1
ATOM 736 C CA . HIS A 1 92 ? -3.202 1.638 -11.208 1.00 96.00 92 HIS A CA 1
ATOM 737 C C . HIS A 1 92 ? -3.976 0.325 -11.394 1.00 96.00 92 HIS A C 1
ATOM 739 O O . HIS A 1 92 ? -4.385 0.026 -12.507 1.00 96.00 92 HIS A O 1
ATOM 745 N N . GLU A 1 93 ? -4.137 -0.471 -10.340 1.00 96.50 93 GLU A N 1
ATOM 746 C CA . GLU A 1 93 ? -4.635 -1.855 -10.348 1.00 96.50 93 GLU A CA 1
ATOM 747 C C . GLU A 1 93 ? -5.409 -2.142 -9.039 1.00 96.50 93 GLU A C 1
ATOM 749 O O . GLU A 1 93 ? -5.169 -3.147 -8.364 1.00 96.50 93 GLU A O 1
ATOM 754 N N . CYS A 1 94 ? -6.290 -1.216 -8.637 1.00 94.69 94 CYS A N 1
ATOM 755 C CA . CYS A 1 94 ? -6.963 -1.241 -7.332 1.00 94.69 94 CYS A CA 1
ATOM 756 C C . CYS A 1 94 ? -7.769 -2.531 -7.119 1.00 94.69 94 CYS A C 1
ATOM 758 O O . CYS A 1 94 ? -7.648 -3.172 -6.075 1.00 94.69 94 CYS A O 1
ATOM 760 N N . ASP A 1 95 ? -8.522 -2.958 -8.134 1.00 95.38 95 ASP A N 1
ATOM 761 C CA . ASP A 1 95 ? -9.350 -4.167 -8.067 1.00 95.38 95 ASP A CA 1
ATOM 762 C C . ASP A 1 95 ? -8.499 -5.419 -7.869 1.00 95.38 95 ASP A C 1
ATOM 764 O O . ASP A 1 95 ? -8.779 -6.239 -6.994 1.00 95.38 95 ASP A O 1
ATOM 768 N N . TRP A 1 96 ? -7.389 -5.520 -8.608 1.00 96.44 96 TRP A N 1
ATOM 769 C CA . TRP A 1 96 ? -6.437 -6.613 -8.435 1.00 96.44 96 TRP A CA 1
ATOM 770 C C . TRP A 1 96 ? -5.849 -6.610 -7.020 1.00 96.44 96 TRP A C 1
ATOM 772 O O . TRP A 1 96 ? -5.841 -7.646 -6.355 1.00 96.44 96 TRP A O 1
ATOM 782 N N . LEU A 1 97 ? -5.413 -5.447 -6.521 1.00 95.38 97 LEU A N 1
ATOM 783 C CA . LEU A 1 97 ? -4.849 -5.328 -5.175 1.00 95.38 97 LEU A CA 1
ATOM 784 C C . LEU A 1 97 ? -5.870 -5.728 -4.101 1.00 95.38 97 LEU A C 1
ATOM 786 O O . LEU A 1 97 ? -5.527 -6.435 -3.156 1.00 95.38 97 LEU A O 1
ATOM 790 N N . ASN A 1 98 ? -7.127 -5.311 -4.248 1.00 92.69 98 ASN A N 1
ATOM 791 C CA . ASN A 1 98 ? -8.198 -5.660 -3.320 1.00 92.69 98 ASN A CA 1
ATOM 792 C C . ASN A 1 98 ? -8.580 -7.139 -3.379 1.00 92.69 98 ASN A C 1
ATOM 794 O O . ASN A 1 98 ? -8.922 -7.689 -2.337 1.00 92.69 98 ASN A O 1
ATOM 798 N N . SER A 1 99 ? -8.480 -7.774 -4.550 1.00 93.19 99 SER A N 1
ATOM 799 C CA . SER A 1 99 ? -8.771 -9.202 -4.722 1.00 93.19 99 SER A CA 1
ATOM 800 C C . SER A 1 99 ? -7.746 -10.119 -4.047 1.00 93.19 99 SER A C 1
ATOM 802 O O . SER A 1 99 ? -8.112 -11.178 -3.549 1.00 93.19 99 SER A O 1
ATOM 804 N N . CYS A 1 100 ? -6.471 -9.715 -3.995 1.00 91.19 100 CYS A N 1
ATOM 805 C CA . CYS A 1 100 ? -5.401 -10.533 -3.413 1.00 91.19 100 CYS A CA 1
ATOM 806 C C . CYS A 1 100 ? -5.201 -10.302 -1.911 1.00 91.19 100 CYS A C 1
ATOM 808 O O . CYS A 1 100 ? -4.551 -11.104 -1.245 1.00 91.19 100 CYS A O 1
ATOM 810 N N . LEU A 1 101 ? -5.687 -9.180 -1.382 1.00 91.00 101 LEU A N 1
ATOM 811 C CA . LEU A 1 101 ? -5.526 -8.832 0.022 1.00 91.00 101 LEU A CA 1
ATOM 812 C C . LEU A 1 101 ? -6.694 -9.353 0.869 1.00 91.00 101 LEU A C 1
ATOM 814 O O . LEU A 1 101 ? -7.824 -9.416 0.383 1.00 91.00 101 LEU A O 1
ATOM 818 N N . PRO A 1 102 ? -6.462 -9.627 2.166 1.00 86.06 102 PRO A N 1
ATOM 819 C CA . PRO A 1 102 ? -7.537 -9.945 3.096 1.00 86.06 102 PRO A CA 1
ATOM 820 C C . PRO A 1 102 ? -8.629 -8.872 3.049 1.00 86.06 102 PRO A C 1
ATOM 822 O O . PRO A 1 102 ? -8.331 -7.668 2.961 1.00 86.06 102 PRO A O 1
ATOM 825 N N . LYS A 1 103 ? -9.894 -9.306 3.125 1.00 81.19 103 LYS A N 1
ATOM 826 C CA . LYS A 1 103 ? -11.036 -8.391 3.199 1.00 81.19 103 LYS A CA 1
ATOM 827 C C . LYS A 1 103 ? -10.834 -7.442 4.374 1.00 81.19 103 LYS A C 1
ATOM 829 O O . LYS A 1 103 ? -10.465 -7.853 5.471 1.00 81.19 103 LYS A O 1
ATOM 834 N N . THR A 1 104 ? -11.082 -6.160 4.135 1.00 72.12 104 THR A N 1
ATOM 835 C CA . THR A 1 104 ? -11.060 -5.162 5.199 1.00 72.12 104 THR A CA 1
ATOM 836 C C . THR A 1 104 ? -12.140 -5.520 6.212 1.00 72.12 104 THR A C 1
ATOM 838 O O . THR A 1 104 ? -13.329 -5.370 5.931 1.00 72.12 104 THR A O 1
ATOM 841 N N . ILE A 1 105 ? -11.732 -5.986 7.391 1.00 67.12 105 ILE A N 1
ATOM 842 C CA . ILE A 1 105 ? -12.634 -6.099 8.532 1.00 67.12 105 ILE A CA 1
ATOM 843 C C . ILE A 1 105 ? -12.954 -4.661 8.927 1.00 67.12 105 ILE A C 1
ATOM 845 O O . ILE A 1 105 ? -12.065 -3.904 9.323 1.00 67.12 105 ILE A O 1
ATOM 849 N N . ARG A 1 106 ? -14.207 -4.240 8.741 1.00 60.03 106 ARG A N 1
ATOM 850 C CA . ARG A 1 106 ? -14.651 -2.956 9.281 1.00 60.03 106 ARG A CA 1
ATOM 851 C C . ARG A 1 106 ? -14.500 -3.056 10.794 1.00 60.03 106 ARG A C 1
ATOM 853 O O . ARG A 1 106 ? -15.149 -3.902 11.401 1.00 60.03 106 ARG A O 1
ATOM 860 N N . CYS A 1 107 ? -13.650 -2.219 11.391 1.00 61.78 107 CYS A N 1
ATOM 861 C CA . CYS A 1 107 ? -13.642 -2.074 12.840 1.00 61.78 107 CYS A CA 1
ATOM 862 C C . CYS A 1 107 ? -15.068 -1.726 13.258 1.00 61.78 107 CYS A C 1
ATOM 864 O O . CYS A 1 107 ? -15.633 -0.742 12.767 1.00 61.78 107 CYS A O 1
ATOM 866 N N . TYR A 1 108 ? -15.658 -2.566 14.105 1.00 61.22 108 TYR A N 1
ATOM 867 C CA . TYR A 1 108 ? -16.960 -2.285 14.673 1.00 61.22 108 TYR A CA 1
ATOM 868 C C . TYR A 1 108 ? -16.814 -0.970 15.435 1.00 61.22 108 TYR A C 1
ATOM 870 O O . TYR A 1 108 ? -16.041 -0.874 16.388 1.00 61.22 108 TYR A O 1
ATOM 878 N N . LYS A 1 109 ? -17.459 0.092 14.948 1.00 65.56 109 LYS A N 1
ATOM 879 C CA . LYS A 1 109 ? -17.497 1.343 15.698 1.00 65.56 109 LYS A CA 1
ATOM 880 C C . LYS A 1 109 ? -18.286 1.027 16.959 1.00 65.56 109 LYS A C 1
ATOM 882 O O . LYS A 1 109 ? -19.445 0.630 16.845 1.00 65.56 109 LYS A O 1
ATOM 887 N N . ASN A 1 110 ? -17.666 1.171 18.130 1.00 68.75 110 ASN A N 1
ATOM 888 C CA . ASN A 1 110 ? -18.399 1.087 19.388 1.00 68.75 110 ASN A CA 1
ATOM 889 C C . ASN A 1 110 ? -19.603 2.025 19.273 1.00 68.75 110 ASN A C 1
ATOM 891 O O . ASN A 1 110 ? -19.439 3.202 18.930 1.00 68.75 110 ASN A O 1
ATOM 895 N N . LYS A 1 111 ? -20.811 1.483 19.465 1.00 73.62 111 LYS A N 1
ATOM 896 C CA . LYS A 1 111 ? -22.021 2.304 19.460 1.00 73.62 111 LYS A CA 1
ATOM 897 C C . LYS A 1 111 ? -21.837 3.393 20.516 1.00 73.62 111 LYS A C 1
ATOM 899 O O . LYS A 1 111 ? -21.263 3.147 21.578 1.00 73.62 111 LYS A O 1
ATOM 904 N N . ARG A 1 112 ? -22.270 4.613 20.194 1.00 81.38 112 ARG A N 1
ATOM 905 C CA . ARG A 1 112 ? -22.274 5.716 21.158 1.00 81.38 112 ARG A CA 1
ATOM 906 C C . ARG A 1 112 ? -23.068 5.256 22.383 1.00 81.38 112 ARG A C 1
ATOM 908 O O . ARG A 1 112 ? -24.134 4.679 22.212 1.00 81.38 112 ARG A O 1
ATOM 915 N N . VAL A 1 113 ? -22.522 5.477 23.578 1.00 86.19 113 VAL A N 1
ATOM 916 C CA . VAL A 1 113 ? -23.171 5.074 24.833 1.00 86.19 113 VAL A CA 1
ATOM 917 C C . VAL A 1 113 ? -24.510 5.798 24.951 1.00 86.19 113 VAL A C 1
ATOM 919 O O . VAL A 1 113 ? -24.534 7.033 24.918 1.00 86.19 113 VAL A O 1
ATOM 922 N N . ASP A 1 114 ? -25.589 5.029 25.078 1.00 90.69 114 ASP A N 1
ATOM 923 C CA . ASP A 1 114 ? -26.882 5.535 25.525 1.00 90.69 114 ASP A CA 1
ATOM 924 C C . ASP A 1 114 ? -26.812 5.727 27.043 1.00 90.69 114 ASP A C 1
ATOM 926 O O . ASP A 1 114 ? -26.636 4.777 27.808 1.00 90.69 114 ASP A O 1
ATOM 930 N N . TRP A 1 115 ? -26.838 6.988 27.469 1.00 90.62 115 TRP A N 1
ATOM 931 C CA . TRP A 1 115 ? -26.700 7.337 28.879 1.00 90.62 115 TRP A CA 1
ATOM 932 C C . TRP A 1 115 ? -27.992 7.113 29.659 1.00 90.62 115 TRP A C 1
ATOM 934 O O . TRP A 1 115 ? -27.912 6.797 30.840 1.00 90.62 115 TRP A O 1
ATOM 944 N N . SER A 1 116 ? -29.150 7.214 29.007 1.00 90.38 116 SER A N 1
ATOM 945 C CA . SER A 1 116 ? -30.448 6.995 29.643 1.00 90.38 116 SER A CA 1
ATOM 946 C C . SER A 1 116 ? -30.655 5.514 29.941 1.00 90.38 116 SER A C 1
ATOM 948 O O . SER A 1 116 ? -30.986 5.155 31.066 1.00 90.38 116 SER A O 1
ATOM 950 N N . GLU A 1 117 ? -30.364 4.644 28.970 1.00 91.25 117 GLU A N 1
ATOM 951 C CA . GLU A 1 117 ? -30.396 3.190 29.178 1.00 91.25 117 GLU A CA 1
ATOM 952 C C . GLU A 1 117 ? -29.394 2.765 30.264 1.00 91.25 117 GLU A C 1
ATOM 954 O O . GLU A 1 117 ? -29.715 1.985 31.162 1.00 91.25 117 GLU A O 1
ATOM 959 N N . ARG A 1 118 ? -28.184 3.336 30.237 1.00 90.44 118 ARG A N 1
ATOM 960 C CA . ARG A 1 118 ? -27.153 3.057 31.241 1.00 90.44 118 ARG A CA 1
ATOM 961 C C . ARG A 1 118 ? -27.551 3.512 32.643 1.00 90.44 118 ARG A C 1
ATOM 963 O O . ARG A 1 118 ? -27.219 2.807 33.591 1.00 90.44 118 ARG A O 1
ATOM 970 N N . ASP A 1 119 ? -28.235 4.644 32.787 1.00 92.31 119 ASP A N 1
ATOM 971 C CA . ASP A 1 119 ? -28.727 5.125 34.083 1.00 92.31 119 ASP A CA 1
ATOM 972 C C . ASP A 1 119 ? -29.775 4.175 34.676 1.00 92.31 119 ASP A C 1
ATOM 974 O O . ASP A 1 119 ? -29.710 3.826 35.855 1.00 92.31 119 ASP A O 1
ATOM 978 N N 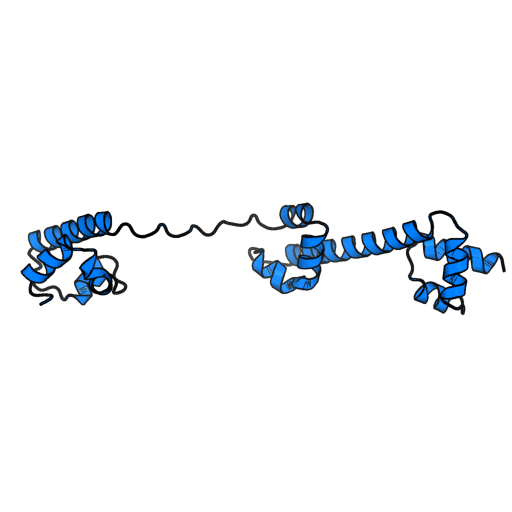. ILE A 1 120 ? -30.685 3.667 33.839 1.00 92.00 120 ILE A N 1
ATOM 979 C CA . ILE A 1 120 ? -31.689 2.674 34.244 1.00 92.00 120 ILE A CA 1
ATOM 980 C C . ILE A 1 120 ? -31.008 1.380 34.708 1.00 92.00 120 ILE A C 1
ATOM 982 O O . ILE A 1 120 ? -31.275 0.909 35.809 1.00 92.00 120 ILE A O 1
ATOM 986 N N . ILE A 1 121 ? -30.084 0.835 33.911 1.00 91.44 121 ILE A N 1
ATOM 987 C CA . ILE A 1 121 ? -29.381 -0.417 34.245 1.00 91.44 121 ILE A CA 1
ATOM 988 C C . ILE A 1 121 ? -28.518 -0.255 35.504 1.00 91.44 121 ILE A C 1
ATOM 990 O O . ILE A 1 121 ? -28.477 -1.133 36.363 1.00 91.44 121 ILE A O 1
ATOM 994 N N . SER A 1 122 ? -27.811 0.868 35.630 1.00 90.06 122 SER A N 1
ATOM 995 C CA . SER A 1 122 ? -26.928 1.102 36.779 1.00 90.06 122 SER A CA 1
ATOM 996 C C . SER A 1 122 ? -27.738 1.275 38.061 1.00 90.06 122 SER A C 1
ATOM 998 O O . SER A 1 122 ? -27.391 0.700 39.090 1.00 90.06 122 SER A O 1
ATOM 1000 N N . SER A 1 123 ? -28.845 2.020 38.001 1.00 90.00 123 SER A N 1
ATOM 1001 C CA . SER A 1 123 ? -29.733 2.204 39.149 1.00 90.00 123 SER A CA 1
ATOM 1002 C C . SER A 1 123 ? -30.441 0.911 39.566 1.00 90.00 123 SER A C 1
ATOM 1004 O O . SER A 1 123 ? -30.577 0.673 40.767 1.00 90.00 123 SER A O 1
ATOM 1006 N N . SER A 1 124 ? -30.830 0.040 38.625 1.00 90.56 124 SER A N 1
ATOM 1007 C CA . SER A 1 124 ? -31.393 -1.274 38.965 1.00 90.56 124 SER A CA 1
ATOM 1008 C C . SER A 1 124 ? -30.367 -2.157 39.675 1.00 90.56 124 SER A C 1
ATOM 1010 O O . SER A 1 124 ? -30.658 -2.675 40.747 1.00 90.56 124 SER A O 1
ATOM 1012 N N . LEU A 1 125 ? -29.138 -2.234 39.152 1.00 88.12 125 LEU A N 1
ATOM 1013 C CA . LEU A 1 125 ? -28.045 -2.989 39.773 1.00 88.12 125 LEU A CA 1
ATOM 1014 C C . LEU A 1 125 ? -27.726 -2.484 41.186 1.00 88.12 125 LEU A C 1
ATOM 1016 O O . LEU A 1 125 ? -27.520 -3.282 42.096 1.00 88.12 125 LEU A O 1
ATOM 1020 N N . ILE A 1 126 ? -27.714 -1.165 41.393 1.00 87.75 126 ILE A N 1
ATOM 1021 C CA . ILE A 1 126 ? -27.500 -0.577 42.722 1.00 87.75 126 ILE A CA 1
ATOM 1022 C C . ILE A 1 126 ? -28.643 -0.946 43.676 1.00 87.75 126 ILE A C 1
ATOM 1024 O O . ILE A 1 126 ? -28.383 -1.305 44.822 1.00 87.75 126 ILE A O 1
ATOM 1028 N N . ASN A 1 127 ? -29.898 -0.896 43.223 1.00 87.81 127 ASN A N 1
ATOM 1029 C CA . ASN A 1 127 ? -31.041 -1.306 44.043 1.00 87.81 127 ASN A CA 1
ATOM 1030 C C . ASN A 1 127 ? -30.991 -2.794 44.411 1.00 87.81 127 ASN A C 1
ATOM 1032 O O . ASN A 1 127 ? -31.293 -3.142 45.553 1.00 87.81 127 ASN A O 1
ATOM 1036 N N . ASP A 1 128 ? -30.556 -3.657 43.494 1.00 86.12 128 ASP A N 1
ATOM 1037 C CA . ASP A 1 128 ? -30.376 -5.082 43.773 1.00 86.12 128 ASP A CA 1
ATOM 1038 C C . ASP A 1 128 ? -29.302 -5.294 44.850 1.00 86.12 128 ASP A C 1
ATOM 1040 O O . ASP A 1 128 ? -29.535 -6.015 45.821 1.00 86.12 128 ASP A O 1
ATOM 1044 N N . VAL A 1 129 ? -28.164 -4.599 44.755 1.00 83.19 129 VAL A N 1
ATOM 1045 C CA . VAL A 1 129 ? -27.097 -4.638 45.776 1.00 83.19 129 VAL A CA 1
ATOM 1046 C C . VAL A 1 129 ? -27.602 -4.148 47.139 1.00 83.19 129 VAL A C 1
ATOM 1048 O O . VAL A 1 129 ? -27.308 -4.759 48.169 1.00 83.19 129 VAL A O 1
ATOM 1051 N N . LEU A 1 130 ? -28.412 -3.086 47.158 1.00 78.19 130 LEU A N 1
ATOM 1052 C CA . LEU A 1 130 ? -29.044 -2.576 48.379 1.00 78.19 130 LEU A CA 1
ATOM 1053 C C . LEU A 1 130 ? -30.010 -3.594 48.994 1.00 78.19 130 LEU A C 1
ATOM 1055 O O . LEU A 1 130 ? -30.002 -3.797 50.210 1.00 78.19 130 LEU A O 1
ATOM 1059 N N . SER A 1 131 ? -30.808 -4.272 48.167 1.00 80.19 131 SER A N 1
ATOM 1060 C CA . SER A 1 131 ? -31.751 -5.299 48.624 1.00 80.19 131 SER A CA 1
ATOM 1061 C C . SER A 1 131 ? -31.053 -6.511 49.255 1.00 80.19 131 SER A C 1
ATOM 1063 O O . SER A 1 131 ? -31.608 -7.149 50.147 1.00 80.19 131 SER A O 1
ATOM 1065 N N . GLN A 1 132 ? -29.804 -6.780 48.862 1.00 79.75 132 GLN A N 1
ATOM 1066 C CA . GLN A 1 132 ? -28.967 -7.854 49.406 1.00 79.75 132 GLN A CA 1
ATOM 1067 C C . GLN A 1 132 ? -28.243 -7.471 50.710 1.00 79.75 132 GLN A C 1
ATOM 1069 O O . GLN A 1 132 ? -27.468 -8.266 51.239 1.00 79.75 132 GLN A O 1
ATOM 1074 N N . GLY A 1 133 ? -28.476 -6.270 51.248 1.00 68.81 133 GLY A N 1
ATOM 1075 C CA . GLY A 1 133 ? -27.925 -5.849 52.538 1.00 68.81 133 GLY A CA 1
ATOM 1076 C C . GLY A 1 133 ? -26.478 -5.345 52.495 1.00 68.81 133 GLY A C 1
ATOM 1077 O O . GLY A 1 133 ? -25.871 -5.149 53.548 1.00 68.81 133 GLY A O 1
ATOM 1078 N N . GLN A 1 134 ? -25.905 -5.110 51.310 1.00 65.88 134 GLN A N 1
ATOM 1079 C CA . GLN A 1 134 ? -24.517 -4.655 51.154 1.00 65.88 134 GLN A CA 1
ATOM 1080 C C . GLN A 1 134 ? -24.400 -3.122 51.184 1.00 65.88 134 GLN A C 1
ATOM 1082 O O . GLN A 1 134 ? -24.071 -2.479 50.189 1.00 65.88 134 GLN A O 1
ATOM 1087 N N . TYR A 1 135 ? -24.649 -2.522 52.349 1.00 65.44 135 TYR A N 1
ATOM 1088 C CA . TYR A 1 135 ? -24.665 -1.060 52.519 1.00 65.44 135 TYR A CA 1
ATOM 1089 C C . TYR A 1 135 ? -23.277 -0.404 52.668 1.00 65.44 135 TYR A C 1
ATOM 1091 O O . TYR A 1 135 ? -23.174 0.813 52.576 1.00 65.44 135 TYR A O 1
ATOM 1099 N N . SER A 1 136 ? -22.201 -1.171 52.879 1.00 67.06 136 SER A N 1
ATOM 1100 C CA . SER A 1 136 ? -20.867 -0.635 53.212 1.00 67.06 136 SER A CA 1
ATOM 1101 C C . SER A 1 136 ? -19.856 -0.638 52.053 1.00 67.06 136 SER A C 1
ATOM 1103 O O . SER A 1 136 ? -18.646 -0.613 52.290 1.00 67.06 136 SER A O 1
ATOM 1105 N N . MET A 1 137 ? -20.305 -0.735 50.798 1.00 76.44 137 MET A N 1
ATOM 1106 C CA . MET A 1 137 ? -19.404 -0.798 49.640 1.00 76.44 137 MET A CA 1
ATOM 1107 C C . MET A 1 137 ? -18.806 0.579 49.316 1.00 76.44 137 MET A C 1
ATOM 1109 O O . MET A 1 137 ? -19.517 1.575 49.266 1.00 76.44 137 MET A O 1
ATOM 1113 N N . SER A 1 138 ? -17.497 0.647 49.047 1.00 84.69 138 SER A N 1
ATOM 1114 C CA . SER A 1 138 ? -16.852 1.895 48.622 1.00 84.69 138 SER A CA 1
ATOM 1115 C C . SER A 1 138 ? -17.259 2.294 47.199 1.00 84.69 138 SER A C 1
ATOM 1117 O O . SER A 1 138 ? -17.506 1.443 46.343 1.00 84.69 138 SER A O 1
ATOM 1119 N N . LEU A 1 139 ? -17.247 3.597 46.910 1.00 83.81 139 LEU A N 1
ATOM 1120 C CA . LEU A 1 139 ? -17.574 4.140 45.586 1.00 83.81 139 LEU A CA 1
ATOM 1121 C C . LEU A 1 139 ? -16.717 3.532 44.460 1.00 83.81 139 LEU A C 1
ATOM 1123 O O . LEU A 1 139 ? -17.222 3.256 43.377 1.00 83.81 139 LEU A O 1
ATOM 1127 N N . THR A 1 140 ? -15.433 3.278 44.723 1.00 83.75 140 THR A N 1
ATOM 1128 C CA . THR A 1 140 ? -14.519 2.634 43.766 1.00 83.75 140 THR A CA 1
ATOM 1129 C C . THR A 1 140 ? -14.897 1.178 43.495 1.00 83.75 140 THR A C 1
ATOM 1131 O O . THR A 1 140 ? -14.853 0.734 42.350 1.00 83.75 140 THR A O 1
ATOM 1134 N N . SER A 1 141 ? -15.292 0.434 44.533 1.00 84.62 141 SER A N 1
ATOM 1135 C CA . SER A 1 141 ? -15.763 -0.948 44.395 1.00 84.62 141 SER A CA 1
ATOM 1136 C C . SER A 1 141 ? -17.080 -1.008 43.619 1.00 84.62 141 SER A C 1
ATOM 1138 O O . SER A 1 141 ? -17.278 -1.907 42.805 1.00 84.62 141 SER A O 1
ATOM 1140 N N . LEU A 1 142 ? -17.950 -0.017 43.820 1.00 85.69 142 LEU A N 1
ATOM 1141 C CA . LEU A 1 142 ? -19.208 0.094 43.096 1.00 85.69 142 LEU A CA 1
ATOM 1142 C C . LEU A 1 142 ? -19.004 0.465 41.619 1.00 85.69 142 LEU A C 1
ATOM 1144 O O . LEU A 1 142 ? -19.622 -0.148 40.753 1.00 85.69 142 LEU A O 1
ATOM 1148 N N . ASP A 1 143 ? -18.111 1.414 41.308 1.00 85.81 143 ASP A N 1
ATOM 1149 C CA . ASP A 1 143 ? -17.746 1.729 39.916 1.00 85.81 143 ASP A CA 1
ATOM 1150 C C . ASP A 1 143 ? -17.207 0.473 39.222 1.00 85.81 143 ASP A C 1
ATOM 1152 O O . ASP A 1 143 ? -17.684 0.126 38.145 1.00 85.81 143 ASP A O 1
ATOM 1156 N N . ALA A 1 144 ? -16.295 -0.267 39.865 1.00 85.62 144 ALA A N 1
ATOM 1157 C CA . ALA A 1 144 ? -15.756 -1.519 39.331 1.00 85.62 144 ALA A CA 1
ATOM 1158 C C . ALA A 1 144 ? -16.854 -2.559 39.038 1.00 85.62 144 ALA A C 1
ATOM 1160 O O . ALA A 1 144 ? -16.852 -3.144 37.952 1.00 85.62 144 ALA A O 1
ATOM 1161 N N . LEU A 1 145 ? -17.820 -2.733 39.948 1.00 84.31 145 LEU A N 1
ATOM 1162 C CA . LEU A 1 145 ? -18.959 -3.645 39.778 1.00 84.31 145 LEU A CA 1
ATOM 1163 C C . LEU A 1 145 ? -19.819 -3.291 38.552 1.00 84.31 145 LEU A C 1
ATOM 1165 O O . LEU A 1 145 ? -20.280 -4.179 37.839 1.00 84.31 145 LEU A O 1
ATOM 1169 N N . LEU A 1 146 ? -19.984 -2.000 38.259 1.00 84.50 146 LEU A N 1
ATOM 1170 C CA . LEU A 1 146 ? -20.744 -1.495 37.108 1.00 84.50 146 LEU A CA 1
ATOM 1171 C C . LEU A 1 146 ? -19.947 -1.526 35.781 1.00 84.50 146 LEU A C 1
ATOM 1173 O O . LEU A 1 146 ? -20.406 -1.001 34.760 1.00 84.50 146 LEU A O 1
ATOM 1177 N N . GLY A 1 147 ? -18.752 -2.130 35.764 1.00 80.44 147 GLY A N 1
ATOM 1178 C CA . GLY A 1 147 ? -17.843 -2.142 34.609 1.00 80.44 147 GLY A CA 1
ATOM 1179 C C . GLY A 1 147 ? -16.942 -0.905 34.564 1.00 80.44 147 GLY A C 1
ATOM 1180 O O . GLY A 1 147 ? -16.803 -0.251 33.525 1.00 80.44 147 GLY A O 1
ATOM 1181 N N . GLY A 1 148 ? -16.412 -0.540 35.727 1.00 66.94 148 GLY A N 1
ATOM 1182 C CA . GLY A 1 148 ? -15.776 0.738 36.020 1.00 66.94 148 GLY A CA 1
ATOM 1183 C C . GLY A 1 148 ? -14.511 1.033 35.233 1.00 66.94 148 GLY A C 1
ATOM 1184 O O . GLY A 1 148 ? -13.535 0.286 35.243 1.00 66.94 148 GLY A O 1
ATOM 1185 N N . HIS A 1 149 ? -14.529 2.207 34.611 1.00 79.19 149 HIS A N 1
ATOM 1186 C CA . HIS A 1 149 ? -13.359 2.922 34.104 1.00 79.19 149 HIS A CA 1
ATOM 1187 C C . HIS A 1 149 ? -13.478 4.417 34.471 1.00 79.19 149 HIS A C 1
ATOM 1189 O O . HIS A 1 149 ? -13.130 5.290 33.670 1.00 79.19 149 HIS A O 1
ATOM 1195 N N . GLY A 1 150 ? -14.056 4.734 35.641 1.00 81.31 150 GLY A N 1
ATOM 1196 C CA . GLY A 1 150 ? -14.232 6.106 36.138 1.00 81.31 150 GLY A CA 1
ATOM 1197 C C . GLY A 1 150 ? -15.311 6.926 35.420 1.00 81.31 150 GLY A C 1
ATOM 1198 O O . GLY A 1 150 ? -15.341 8.155 35.527 1.00 81.31 150 GLY A O 1
ATOM 1199 N N . TRP A 1 151 ? -16.196 6.280 34.656 1.00 89.88 151 TRP A N 1
ATOM 1200 C CA . TRP A 1 151 ? -17.243 6.969 33.897 1.00 89.88 151 TRP A CA 1
ATOM 1201 C C . TRP A 1 151 ? -18.428 7.394 34.774 1.00 89.88 151 TRP A C 1
ATOM 1203 O O . TRP A 1 151 ? -19.074 8.389 34.443 1.00 89.88 151 TRP A O 1
ATOM 1213 N N . LEU A 1 152 ? -18.683 6.698 35.888 1.00 86.94 152 LEU A N 1
ATOM 1214 C CA . LEU A 1 152 ? -19.811 6.954 36.789 1.00 86.94 152 LEU A CA 1
ATOM 1215 C C . LEU A 1 152 ? -19.794 8.389 37.334 1.00 86.94 152 LEU A C 1
ATOM 1217 O O . LEU A 1 152 ? -20.788 9.106 37.251 1.00 86.94 152 LEU A O 1
ATOM 1221 N N . LEU A 1 153 ? -18.632 8.845 37.808 1.00 85.19 153 LEU A N 1
ATOM 1222 C CA . LEU A 1 153 ? -18.452 10.207 38.320 1.00 85.19 153 LEU A CA 1
ATOM 1223 C C . LEU A 1 153 ? -18.251 11.237 37.212 1.00 85.19 153 LEU A C 1
ATOM 1225 O O . LEU A 1 153 ? -18.755 12.357 37.299 1.00 85.19 153 LEU A O 1
ATOM 1229 N N . LYS A 1 154 ? -17.531 10.859 36.150 1.00 87.81 154 LYS A N 1
ATOM 1230 C CA . LYS A 1 154 ? -17.228 11.750 35.024 1.00 87.81 154 LYS A CA 1
ATOM 1231 C C . LYS A 1 154 ? -18.483 12.208 34.279 1.00 87.81 154 LYS A C 1
ATOM 1233 O O . LYS A 1 154 ? -18.495 13.310 33.739 1.00 87.81 154 LYS A O 1
ATOM 1238 N N . TYR A 1 155 ? -19.519 11.371 34.230 1.00 89.88 155 TYR A N 1
ATOM 1239 C CA . TYR A 1 155 ? -20.766 11.647 33.514 1.00 89.88 155 TYR A CA 1
ATOM 1240 C C . TYR A 1 155 ? -21.982 11.713 34.441 1.00 89.88 155 TYR A C 1
ATOM 1242 O O . TYR A 1 155 ? -23.096 11.429 34.005 1.00 89.88 155 TYR A O 1
ATOM 1250 N N . ARG A 1 156 ? -21.783 12.135 35.694 1.00 88.81 156 ARG A N 1
ATOM 1251 C CA . ARG A 1 156 ? -22.844 12.253 36.706 1.00 88.81 156 ARG A CA 1
ATOM 1252 C C . ARG A 1 156 ? -24.074 13.040 36.250 1.00 88.81 156 ARG A C 1
ATOM 1254 O O . ARG A 1 156 ? -25.192 12.647 36.552 1.00 88.81 156 ARG A O 1
ATOM 1261 N N . ASP A 1 157 ? -23.876 14.082 35.442 1.00 89.69 157 ASP A N 1
ATOM 1262 C CA . ASP A 1 157 ? -24.966 14.925 34.931 1.00 89.69 157 ASP A CA 1
ATOM 1263 C C . ASP A 1 157 ? -25.888 14.173 33.953 1.00 89.69 157 ASP A C 1
ATOM 1265 O O . ASP A 1 157 ? -26.984 14.629 33.645 1.00 89.69 157 ASP A O 1
ATOM 1269 N N . LYS A 1 158 ? -25.444 13.015 33.449 1.00 89.94 158 LYS A N 1
ATOM 1270 C CA . LYS A 1 158 ? -26.191 12.155 32.524 1.00 89.94 158 LYS A CA 1
ATOM 1271 C C . LYS A 1 158 ? -26.820 10.940 33.204 1.00 89.94 158 LYS A C 1
ATOM 1273 O O . LYS A 1 158 ? -27.430 10.135 32.509 1.00 89.94 158 LYS A O 1
ATOM 1278 N N . LEU A 1 159 ? -26.625 10.789 34.515 1.00 91.69 159 LEU A N 1
ATOM 1279 C CA . LEU A 1 159 ? -27.030 9.619 35.297 1.00 91.69 159 LEU A CA 1
ATOM 1280 C C . LEU A 1 159 ? -27.891 10.028 36.512 1.00 91.69 159 LEU A C 1
ATOM 1282 O O . LEU A 1 159 ? -27.519 9.744 37.653 1.00 91.69 159 LEU A O 1
ATOM 1286 N N . PRO A 1 160 ? -28.995 10.773 36.316 1.00 91.75 160 PRO A N 1
ATOM 1287 C CA . PRO A 1 160 ? -29.764 11.345 37.419 1.00 91.75 160 PRO A CA 1
ATOM 1288 C C . PRO A 1 160 ? -30.294 10.300 38.412 1.00 91.75 160 PRO A C 1
ATOM 1290 O O . PRO A 1 160 ? -30.202 10.527 39.620 1.00 91.75 160 PRO A O 1
ATOM 1293 N N . MET A 1 161 ? -30.807 9.156 37.948 1.00 90.69 161 MET A N 1
ATOM 1294 C CA . MET A 1 161 ? -31.362 8.116 38.826 1.00 90.69 161 MET A CA 1
ATOM 1295 C C . MET A 1 161 ? -30.268 7.480 39.679 1.00 90.69 161 MET A C 1
ATOM 1297 O O . MET A 1 161 ? -30.414 7.333 40.894 1.00 90.69 161 MET A O 1
ATOM 1301 N N . THR A 1 162 ? -29.139 7.169 39.051 1.00 90.44 162 THR A N 1
ATOM 1302 C CA . THR A 1 162 ? -27.970 6.616 39.729 1.00 90.44 162 THR A CA 1
ATOM 1303 C C . THR A 1 162 ? -27.422 7.594 40.770 1.00 90.44 162 THR A C 1
ATOM 1305 O O . THR A 1 162 ? -27.143 7.194 41.898 1.00 90.44 162 THR A O 1
ATOM 1308 N N . MET A 1 163 ? -27.326 8.890 40.454 1.00 91.69 163 MET A N 1
ATOM 1309 C CA . MET A 1 163 ? -26.813 9.896 41.395 1.00 91.69 163 MET A CA 1
ATOM 1310 C C . MET A 1 163 ? -27.711 10.084 42.624 1.00 91.69 163 MET A C 1
ATOM 1312 O O . MET A 1 163 ? -27.197 10.304 43.722 1.00 91.69 163 MET A O 1
ATOM 1316 N N . ILE A 1 164 ? -29.034 9.962 42.476 1.00 89.88 164 ILE A N 1
ATOM 1317 C CA . ILE A 1 164 ? -29.971 9.998 43.612 1.00 89.88 164 ILE A CA 1
ATOM 1318 C C . ILE A 1 164 ? -29.703 8.829 44.569 1.00 89.88 164 ILE A C 1
ATOM 1320 O O . ILE A 1 164 ? -29.636 9.031 45.783 1.00 89.88 164 ILE A O 1
ATOM 1324 N N . LEU A 1 165 ? -29.502 7.620 44.036 1.00 87.75 165 LEU A N 1
ATOM 1325 C CA . LEU A 1 165 ? -29.207 6.436 44.847 1.00 87.75 165 LEU A CA 1
ATOM 1326 C C . LEU A 1 165 ? -27.851 6.547 45.550 1.00 87.75 165 LEU A C 1
ATOM 1328 O O . LEU A 1 165 ? -27.761 6.273 46.743 1.00 87.75 165 LEU A O 1
ATOM 1332 N N . LEU A 1 166 ? -26.817 7.025 44.855 1.00 87.25 166 LEU A N 1
ATOM 1333 C CA . LEU A 1 166 ? -25.486 7.205 45.446 1.00 87.25 166 LEU A CA 1
ATOM 1334 C C . LEU A 1 166 ? -25.478 8.228 46.590 1.00 87.25 166 LEU A C 1
ATOM 1336 O O . LEU A 1 166 ? -24.773 8.026 47.578 1.00 87.25 166 LEU A O 1
ATOM 1340 N N . ARG A 1 167 ? -26.286 9.292 46.488 1.00 86.88 167 ARG A N 1
ATOM 1341 C CA . ARG A 1 167 ? -26.497 10.250 47.587 1.00 86.88 167 ARG A CA 1
ATOM 1342 C C . ARG A 1 167 ? -27.221 9.618 48.769 1.00 86.88 167 ARG A C 1
ATOM 1344 O O . ARG A 1 167 ? -26.835 9.850 49.907 1.00 86.88 167 ARG A O 1
ATOM 1351 N N . LYS A 1 168 ? -28.237 8.787 48.511 1.00 83.44 168 LYS A N 1
ATOM 1352 C CA . LYS A 1 168 ? -28.949 8.037 49.559 1.00 83.44 168 LYS A CA 1
ATOM 1353 C C . LYS A 1 168 ? -28.028 7.065 50.307 1.00 83.44 168 LYS A C 1
ATOM 1355 O O . LYS A 1 168 ? -28.253 6.805 51.480 1.00 83.44 168 LYS A O 1
ATOM 1360 N N . MET A 1 169 ? -27.004 6.544 49.633 1.00 78.56 169 MET A N 1
ATOM 1361 C CA . MET A 1 169 ? -25.972 5.680 50.217 1.00 78.56 169 MET A CA 1
ATOM 1362 C C . MET A 1 169 ? -24.823 6.452 50.886 1.00 78.56 169 MET A C 1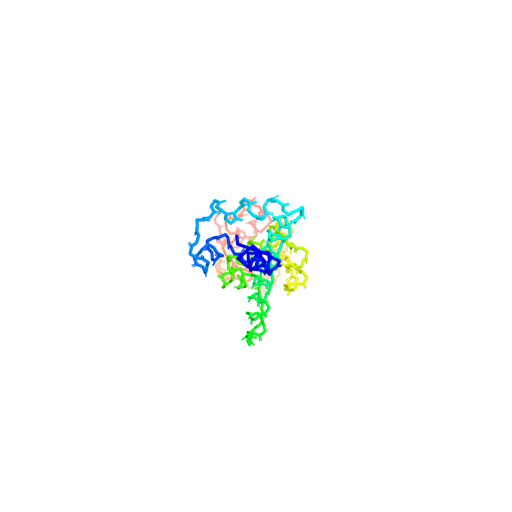
ATOM 1364 O O . MET A 1 169 ? -23.856 5.829 51.307 1.00 78.56 169 MET A O 1
ATOM 1368 N N . GLU A 1 170 ? -24.880 7.788 50.930 1.00 81.19 170 GLU A N 1
ATOM 1369 C CA . GLU A 1 170 ? -23.816 8.659 51.460 1.00 81.19 170 GLU A CA 1
ATOM 1370 C C . GLU A 1 170 ? -22.441 8.482 50.775 1.00 81.19 170 GLU A C 1
ATOM 1372 O O . GLU A 1 170 ? -21.407 8.904 51.292 1.00 81.19 170 GLU A O 1
ATOM 1377 N N . LEU A 1 171 ? -22.407 7.903 49.566 1.00 80.44 171 LEU A N 1
ATOM 1378 C CA . LEU A 1 171 ? -21.168 7.678 48.807 1.00 80.44 171 LEU A CA 1
ATOM 1379 C C . LEU A 1 171 ? -20.674 8.937 48.089 1.00 80.44 171 LEU A C 1
ATOM 1381 O O . LEU A 1 171 ? -19.505 9.029 47.709 1.00 80.44 171 LEU A O 1
ATOM 1385 N N . ILE A 1 172 ? -21.573 9.893 47.860 1.00 80.56 172 ILE A N 1
ATOM 1386 C CA . ILE A 1 172 ? -21.304 11.169 47.199 1.00 80.56 172 ILE A CA 1
ATOM 1387 C C . ILE A 1 172 ? -22.104 12.256 47.926 1.00 80.56 172 ILE A C 1
ATOM 1389 O O . ILE A 1 172 ? -23.228 12.009 48.360 1.00 80.56 172 ILE A O 1
ATOM 1393 N N . LYS A 1 173 ? -21.516 13.453 48.039 1.00 68.12 173 LYS A N 1
ATOM 1394 C CA . LYS A 1 173 ? -22.168 14.652 48.586 1.00 68.12 173 LYS A CA 1
ATOM 1395 C C . LYS A 1 173 ? -23.186 15.271 47.618 1.00 68.12 173 LYS A C 1
ATOM 1397 O O . LYS A 1 173 ? -22.974 15.225 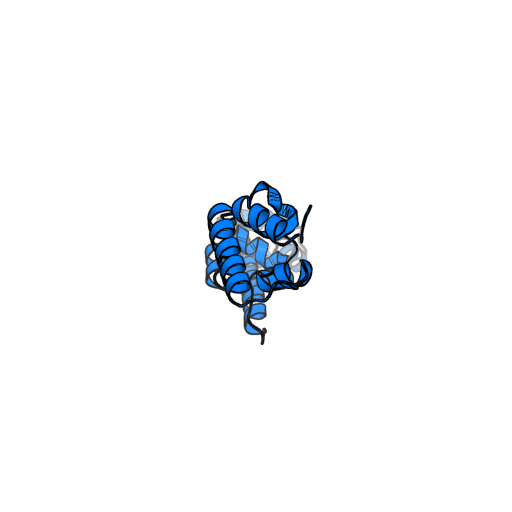46.381 1.00 68.12 173 LYS A O 1
#

InterPro domains:
  IPR032750 Transposon Tn7 transposition protein TnsD, C-terminal [PF15978] (14-163)